Protein AF-A0A658NJ11-F1 (afdb_monomer_lite)

Foldseek 3Di:
DKDKDADPCVPQVPHPPDDDPDDRIDIDDDD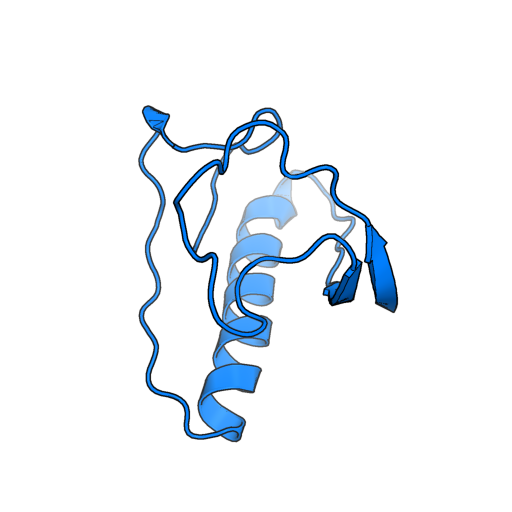DDDDDPVCVVVVVVVVVVVVVVVCVVVVHDDDKDWDDPVPDDPPDPTDID

Sequence (81 aa):
AYTPCFRREKMSAGRDVRGIKRGHQFDKVEMYIYCRPEESQQELEKMLADASQTCAELGLAYRVLRLCTGDLGFNARITYD

Structure (mmCIF, N/CA/C/O backbone):
data_AF-A0A658NJ11-F1
#
_entry.id   AF-A0A658NJ11-F1
#
loop_
_atom_site.group_PDB
_atom_site.id
_atom_site.type_symbol
_atom_site.label_atom_id
_atom_site.label_alt_id
_atom_site.label_comp_id
_atom_site.label_asym_id
_atom_site.label_entity_id
_atom_site.label_seq_id
_atom_site.pdbx_PDB_ins_code
_atom_site.Cartn_x
_atom_site.Cartn_y
_atom_site.Cartn_z
_atom_site.occupancy
_atom_site.B_iso_or_equiv
_atom_site.auth_seq_id
_atom_site.auth_comp_id
_atom_site.auth_asym_id
_atom_site.auth_atom_id
_atom_site.pdbx_PDB_model_num
ATOM 1 N N . ALA A 1 1 ? -8.965 7.487 -4.691 1.00 93.88 1 ALA A N 1
ATOM 2 C CA . ALA A 1 1 ? -8.804 8.521 -5.747 1.00 93.88 1 ALA A CA 1
ATOM 3 C C . ALA A 1 1 ? -7.677 8.118 -6.694 1.00 93.88 1 ALA A C 1
ATOM 5 O O . ALA A 1 1 ? -6.675 7.637 -6.189 1.00 93.88 1 ALA A O 1
ATOM 6 N N . TYR A 1 2 ? -7.824 8.288 -8.014 1.00 97.31 2 TYR A N 1
ATOM 7 C CA . TYR A 1 2 ? -6.768 8.014 -9.006 1.00 97.31 2 TYR A CA 1
ATOM 8 C C . TYR A 1 2 ? -6.117 9.328 -9.446 1.00 97.31 2 TYR A C 1
ATOM 10 O O . TYR A 1 2 ? -6.787 10.168 -10.048 1.00 97.31 2 TYR A O 1
ATOM 18 N N . THR A 1 3 ? -4.845 9.536 -9.102 1.00 97.81 3 THR A N 1
ATOM 19 C CA . THR A 1 3 ? -4.141 10.798 -9.385 1.00 97.81 3 THR A CA 1
ATOM 20 C C . THR A 1 3 ? -2.669 10.578 -9.740 1.00 97.81 3 THR A C 1
ATOM 22 O O . THR A 1 3 ? -2.035 9.694 -9.148 1.00 97.81 3 THR A O 1
ATOM 25 N N . PRO A 1 4 ? -2.077 11.429 -10.602 1.00 96.69 4 PRO A N 1
ATOM 26 C CA . PRO A 1 4 ? -0.632 11.454 -10.783 1.00 96.69 4 PRO A CA 1
ATOM 27 C C . PRO A 1 4 ? 0.050 11.936 -9.494 1.00 96.69 4 PRO A C 1
ATOM 29 O O . PRO A 1 4 ? -0.364 12.916 -8.873 1.00 96.69 4 PRO A O 1
ATOM 32 N N . CYS A 1 5 ? 1.108 11.243 -9.088 1.00 97.56 5 CYS A N 1
ATOM 33 C CA . CYS A 1 5 ? 1.903 11.532 -7.901 1.00 97.56 5 CYS A CA 1
ATOM 34 C C . CYS A 1 5 ? 3.305 11.986 -8.307 1.00 97.56 5 CYS A C 1
ATOM 36 O O . CYS A 1 5 ? 3.964 11.305 -9.088 1.00 97.56 5 CYS A O 1
ATOM 38 N N . PHE A 1 6 ? 3.784 13.091 -7.727 1.00 96.31 6 PHE A N 1
ATOM 39 C CA . PHE A 1 6 ? 5.094 13.662 -8.044 1.00 96.31 6 PHE A CA 1
ATOM 40 C C . PHE A 1 6 ? 6.052 13.570 -6.850 1.00 96.31 6 PHE A C 1
ATOM 42 O O . PHE A 1 6 ? 5.754 14.090 -5.773 1.00 96.31 6 PHE A O 1
ATOM 49 N N . ARG A 1 7 ? 7.217 12.924 -7.019 1.00 93.75 7 ARG A N 1
ATOM 50 C CA . ARG A 1 7 ? 8.239 12.771 -5.963 1.00 93.75 7 ARG A CA 1
ATOM 51 C C . ARG A 1 7 ? 9.629 13.201 -6.435 1.00 93.75 7 ARG A C 1
ATOM 53 O O . ARG A 1 7 ? 10.068 12.894 -7.538 1.00 93.75 7 ARG A O 1
ATOM 60 N N . ARG A 1 8 ? 10.359 13.920 -5.569 1.00 88.69 8 ARG A N 1
ATOM 61 C CA . ARG A 1 8 ? 11.704 14.444 -5.894 1.00 88.69 8 ARG A CA 1
ATOM 62 C C . ARG A 1 8 ? 12.805 13.381 -5.878 1.00 88.69 8 ARG A C 1
ATOM 64 O O . ARG A 1 8 ? 13.855 13.647 -6.444 1.00 88.69 8 ARG A O 1
ATOM 71 N N . GLU A 1 9 ? 12.598 12.249 -5.198 1.00 85.25 9 GLU A N 1
ATOM 72 C CA . GLU A 1 9 ? 13.542 11.113 -5.128 1.00 85.25 9 GLU A CA 1
ATOM 73 C C . GLU A 1 9 ? 15.004 11.515 -4.807 1.00 85.25 9 GLU A C 1
ATOM 75 O O . GLU A 1 9 ? 15.967 10.902 -5.255 1.00 85.25 9 GLU A O 1
ATOM 80 N N . LYS A 1 10 ? 15.191 12.566 -3.992 1.00 61.69 10 LYS A N 1
ATOM 81 C CA . LYS A 1 10 ? 16.488 13.236 -3.760 1.00 61.69 10 LYS A CA 1
ATOM 82 C C . L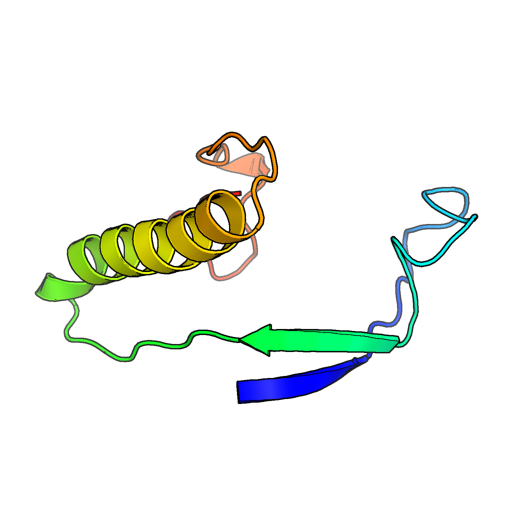YS A 1 10 ? 17.597 12.365 -3.148 1.00 61.69 10 LYS A C 1
ATOM 84 O O . LYS A 1 10 ? 18.739 12.805 -3.132 1.00 61.69 10 LYS A O 1
ATOM 89 N N . MET A 1 11 ? 17.276 11.170 -2.651 1.00 61.97 11 MET A N 1
ATOM 90 C CA . MET A 1 11 ? 18.205 10.277 -1.942 1.00 61.97 11 MET A CA 1
ATOM 91 C C . MET A 1 11 ? 18.372 8.902 -2.614 1.00 61.97 11 MET A C 1
ATOM 93 O O . MET A 1 11 ? 18.870 7.977 -1.981 1.00 61.97 11 MET A O 1
ATOM 97 N N . SER A 1 12 ? 17.965 8.729 -3.877 1.00 63.38 12 SER A N 1
ATOM 98 C CA . SER A 1 12 ? 17.995 7.423 -4.562 1.00 63.38 12 SER A CA 1
ATOM 99 C C . SER A 1 12 ? 19.070 7.291 -5.649 1.00 63.38 12 SER A C 1
ATOM 101 O O . SER A 1 12 ? 18.914 6.477 -6.559 1.00 63.38 12 SER A O 1
ATOM 103 N N . ALA A 1 13 ? 20.151 8.079 -5.593 1.00 68.19 13 ALA A N 1
ATOM 104 C CA . ALA A 1 13 ? 21.232 7.998 -6.578 1.00 68.19 13 ALA A CA 1
ATOM 105 C C . ALA A 1 13 ? 21.775 6.556 -6.674 1.00 68.19 13 ALA A C 1
ATOM 107 O O . ALA A 1 13 ? 22.276 6.007 -5.697 1.00 68.19 13 ALA A O 1
ATOM 108 N N . GLY A 1 14 ? 21.629 5.930 -7.847 1.00 71.81 14 GLY A N 1
ATOM 109 C CA . GLY A 1 14 ? 22.088 4.561 -8.118 1.00 71.81 14 GLY A CA 1
ATOM 110 C C . GLY A 1 14 ? 21.122 3.428 -7.737 1.00 71.81 14 GLY A C 1
ATOM 111 O O . GLY A 1 14 ? 21.398 2.281 -8.080 1.00 71.81 14 GLY A O 1
ATOM 112 N N . ARG A 1 15 ? 19.977 3.708 -7.095 1.00 72.00 15 ARG A N 1
ATOM 113 C CA . ARG A 1 15 ? 18.979 2.690 -6.712 1.00 72.00 15 ARG A CA 1
ATOM 114 C C . ARG A 1 15 ? 17.771 2.722 -7.651 1.00 72.00 15 ARG A C 1
ATOM 116 O O . ARG A 1 15 ? 17.167 3.772 -7.836 1.00 72.00 15 ARG A O 1
ATOM 123 N N . ASP A 1 16 ? 17.415 1.566 -8.219 1.00 75.69 16 ASP A N 1
ATOM 124 C CA . ASP A 1 16 ? 16.265 1.378 -9.125 1.00 75.69 16 ASP A CA 1
ATOM 125 C C . ASP A 1 16 ? 16.269 2.289 -10.371 1.00 75.69 16 ASP A C 1
ATOM 127 O O . ASP A 1 16 ? 15.226 2.733 -10.838 1.00 75.69 16 ASP A O 1
ATOM 131 N N . VAL A 1 17 ? 17.451 2.554 -10.938 1.00 78.19 17 VAL A N 1
ATOM 132 C CA . VAL A 1 17 ? 17.637 3.487 -12.070 1.00 78.19 17 VAL A CA 1
ATOM 133 C C . VAL A 1 17 ? 17.087 2.992 -13.415 1.00 78.19 17 VAL A C 1
ATOM 135 O O . VAL A 1 17 ? 16.999 3.768 -14.363 1.00 78.19 17 VAL A O 1
ATOM 138 N N . ARG A 1 18 ? 16.737 1.703 -13.534 1.00 84.75 18 ARG A N 1
ATOM 139 C CA . ARG A 1 18 ? 16.212 1.101 -14.769 1.00 84.75 18 ARG A CA 1
ATOM 140 C C . ARG A 1 18 ? 14.745 0.712 -14.602 1.00 84.75 18 ARG A C 1
ATOM 142 O O . ARG A 1 18 ? 14.397 -0.043 -13.696 1.00 84.75 18 ARG A O 1
ATOM 149 N N . GLY A 1 19 ? 13.918 1.126 -15.560 1.00 88.75 19 GLY A N 1
ATOM 150 C CA . GLY A 1 19 ? 12.488 0.822 -15.599 1.00 88.75 19 GLY A CA 1
ATOM 151 C C . GLY A 1 19 ? 11.647 1.880 -14.887 1.00 88.75 19 GLY A C 1
ATOM 152 O O . GLY A 1 19 ? 12.089 3.006 -14.698 1.00 88.75 19 GLY A O 1
ATOM 153 N N . ILE A 1 20 ? 10.422 1.508 -14.513 1.00 90.62 20 ILE A N 1
ATOM 154 C CA . ILE A 1 20 ? 9.411 2.436 -13.973 1.00 90.62 20 ILE A CA 1
ATOM 155 C C . ILE A 1 20 ? 9.173 2.275 -12.466 1.00 90.62 20 ILE A C 1
ATOM 157 O O . ILE A 1 20 ? 8.255 2.873 -11.919 1.00 90.62 20 ILE A O 1
ATOM 161 N N . LYS A 1 21 ? 9.983 1.454 -11.782 1.00 87.25 21 LYS A N 1
ATOM 162 C CA . LYS A 1 21 ? 9.802 1.161 -10.349 1.00 87.25 21 LYS A CA 1
ATOM 163 C C . LYS A 1 21 ? 10.001 2.393 -9.463 1.00 87.25 21 LYS A C 1
ATOM 165 O O . LYS A 1 21 ? 9.347 2.510 -8.433 1.00 87.25 21 LYS A O 1
ATOM 170 N N . ARG A 1 22 ? 10.899 3.301 -9.854 1.00 88.88 22 ARG A N 1
ATOM 171 C CA . ARG A 1 22 ? 11.159 4.564 -9.162 1.00 88.88 22 ARG A CA 1
ATOM 172 C C . ARG A 1 22 ? 11.269 5.679 -10.193 1.00 88.88 22 ARG A C 1
ATOM 174 O O . ARG A 1 22 ? 12.150 5.651 -11.044 1.00 88.88 22 ARG A O 1
ATOM 181 N N . GLY A 1 23 ? 10.376 6.657 -10.113 1.00 87.69 23 GLY A N 1
ATOM 182 C CA . GLY A 1 23 ? 10.323 7.775 -11.048 1.00 87.69 23 GLY A CA 1
ATOM 183 C C . GLY A 1 23 ? 9.761 9.028 -10.394 1.00 87.69 23 GLY A C 1
ATOM 184 O O . GLY A 1 23 ? 9.176 8.978 -9.313 1.00 87.69 23 GLY A O 1
ATOM 185 N N . HIS A 1 24 ? 9.943 10.166 -11.063 1.00 92.12 24 HIS A N 1
ATOM 186 C CA . HIS A 1 24 ? 9.437 11.449 -10.576 1.00 92.12 24 HIS A CA 1
ATOM 187 C C . HIS A 1 24 ? 7.922 11.574 -10.659 1.00 92.12 24 HIS A C 1
ATOM 189 O O . HIS A 1 24 ? 7.357 12.365 -9.911 1.00 92.12 24 HIS A O 1
ATOM 195 N N . GLN A 1 25 ? 7.291 10.804 -11.543 1.00 95.31 25 GLN A N 1
ATOM 196 C CA . GLN A 1 25 ? 5.852 10.752 -11.730 1.00 95.31 2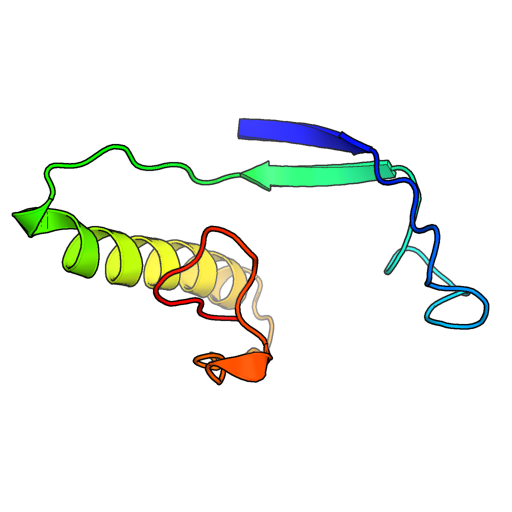5 GLN A CA 1
ATOM 197 C C . GLN A 1 25 ? 5.403 9.293 -11.812 1.00 95.31 25 GLN A C 1
ATOM 199 O O . GLN A 1 25 ? 6.026 8.496 -12.5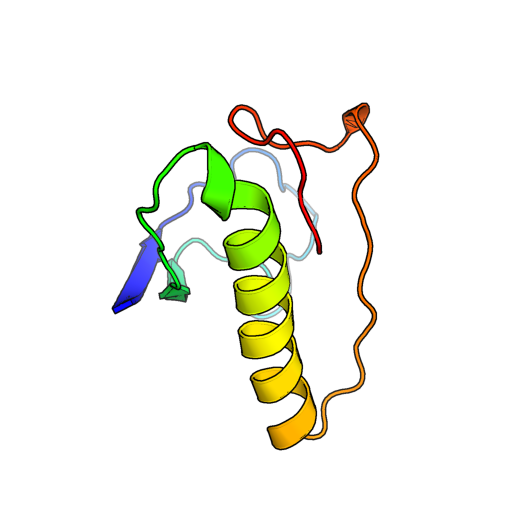13 1.00 95.31 25 GLN A O 1
ATOM 204 N N . PHE A 1 26 ? 4.326 8.958 -11.111 1.00 96.25 26 PHE A N 1
ATOM 205 C CA . PHE A 1 26 ? 3.640 7.671 -11.204 1.00 96.25 26 PHE A CA 1
ATOM 206 C C . PHE A 1 26 ? 2.168 7.847 -10.836 1.00 96.25 26 PHE A C 1
ATOM 208 O O . PHE A 1 26 ? 1.826 8.767 -10.093 1.00 96.25 26 PHE A O 1
ATOM 215 N N . ASP A 1 27 ? 1.303 6.962 -11.317 1.00 97.62 27 ASP A N 1
ATOM 216 C CA . ASP A 1 27 ? -0.108 6.990 -10.945 1.00 97.62 27 ASP A CA 1
ATOM 217 C C . ASP A 1 27 ? -0.367 6.154 -9.696 1.00 97.62 27 ASP A C 1
ATOM 219 O O . ASP A 1 27 ? 0.255 5.111 -9.485 1.00 97.62 27 ASP A O 1
ATOM 223 N N . LYS A 1 28 ? -1.311 6.604 -8.868 1.00 97.75 28 LYS A N 1
ATOM 224 C CA . LYS A 1 28 ? -1.718 5.882 -7.664 1.00 97.75 28 LYS A CA 1
ATOM 225 C C . LYS A 1 28 ? -3.225 5.949 -7.471 1.00 97.75 28 LYS A C 1
ATOM 227 O O . LYS A 1 28 ? -3.817 7.022 -7.591 1.00 97.75 28 LYS A O 1
ATOM 232 N N . VAL A 1 29 ? -3.818 4.808 -7.120 1.00 97.94 29 VAL A N 1
ATOM 233 C CA . VAL A 1 29 ? -5.168 4.734 -6.554 1.00 97.94 29 VAL A CA 1
ATOM 234 C C . VAL A 1 29 ? -5.041 4.734 -5.034 1.00 97.94 29 VAL A C 1
ATOM 236 O O . VAL A 1 29 ? -4.607 3.749 -4.451 1.00 97.94 29 VAL A O 1
ATOM 239 N N . GLU A 1 30 ? -5.379 5.853 -4.397 1.00 98.06 30 GLU A N 1
ATOM 240 C CA . GLU A 1 30 ? -5.273 6.000 -2.942 1.00 98.06 30 GLU A CA 1
ATOM 241 C C . GLU A 1 30 ? -6.574 5.631 -2.226 1.00 98.06 30 GLU A C 1
ATOM 243 O O . GLU A 1 30 ? -7.652 6.106 -2.616 1.00 98.06 30 GLU A O 1
ATOM 248 N N . MET A 1 31 ? -6.443 4.856 -1.147 1.00 97.69 31 MET A N 1
ATOM 249 C CA . MET A 1 31 ? -7.486 4.612 -0.152 1.00 97.69 31 MET A CA 1
ATOM 250 C C . MET A 1 31 ? -7.312 5.564 1.033 1.00 97.69 31 MET A C 1
ATOM 252 O O . MET A 1 31 ? -6.201 5.776 1.515 1.00 97.69 31 MET A O 1
ATOM 256 N N . TYR A 1 32 ? -8.412 6.143 1.507 1.00 97.31 32 TYR A N 1
ATOM 257 C CA . TYR A 1 32 ? -8.418 7.042 2.655 1.00 97.31 32 TYR A CA 1
ATOM 258 C C . TYR A 1 32 ? -9.672 6.793 3.485 1.00 97.31 32 TYR A C 1
ATOM 260 O O . TYR A 1 32 ? -10.769 6.729 2.931 1.00 97.31 32 TYR A O 1
ATOM 268 N N . ILE A 1 33 ? -9.507 6.667 4.801 1.00 97.62 33 ILE A N 1
ATOM 269 C CA . ILE A 1 33 ? -10.603 6.434 5.742 1.00 97.62 33 ILE A CA 1
ATOM 270 C C . ILE A 1 33 ? -10.482 7.449 6.876 1.00 97.62 33 ILE A C 1
ATOM 272 O O . ILE A 1 33 ? -9.418 7.606 7.473 1.00 97.62 33 ILE A O 1
ATOM 276 N N . TYR A 1 34 ? -11.589 8.125 7.173 1.00 97.75 34 TYR A N 1
ATOM 277 C CA . TYR A 1 34 ? -11.751 8.950 8.363 1.00 97.75 34 TYR A CA 1
ATOM 278 C C . TYR A 1 34 ? -12.774 8.265 9.265 1.00 97.75 34 TYR A C 1
ATOM 280 O O . TYR A 1 34 ? -13.917 8.066 8.859 1.00 97.75 34 TYR A O 1
ATOM 288 N N . CYS A 1 35 ? -12.348 7.863 10.457 1.00 98.12 35 CYS A N 1
ATOM 289 C CA . CYS A 1 35 ? -13.146 7.065 11.382 1.00 98.12 35 CYS A CA 1
ATOM 290 C C . CYS A 1 35 ? -13.021 7.593 12.810 1.00 98.12 35 CYS A C 1
ATOM 292 O O . CYS A 1 35 ? -12.203 8.477 13.099 1.00 98.12 35 CYS A O 1
ATOM 294 N N . ARG A 1 36 ? -13.844 7.054 13.711 1.00 98.50 36 ARG A N 1
ATOM 295 C CA . ARG A 1 36 ? -13.714 7.354 15.135 1.00 98.50 36 ARG A CA 1
ATOM 296 C C . ARG A 1 36 ? -12.455 6.688 15.705 1.00 98.50 36 ARG A C 1
ATOM 298 O O . ARG A 1 36 ? -12.047 5.636 15.207 1.00 98.50 36 ARG A O 1
ATOM 305 N N . PRO A 1 37 ? -11.830 7.250 16.755 1.00 97.81 37 PRO A N 1
ATOM 306 C CA . PRO A 1 37 ? -10.616 6.676 17.339 1.00 97.81 37 PRO A CA 1
ATOM 307 C C . PRO A 1 37 ? -10.748 5.193 17.716 1.00 97.81 37 PRO A C 1
ATOM 309 O O . PRO A 1 37 ? -9.824 4.413 17.475 1.00 97.81 37 PRO A O 1
ATOM 312 N N . GLU A 1 38 ? -11.901 4.800 18.256 1.00 98.19 38 GLU A N 1
ATOM 313 C CA . GLU A 1 38 ? -12.229 3.432 18.661 1.00 98.19 38 GLU A CA 1
ATOM 314 C C . GLU A 1 38 ? -12.313 2.432 17.493 1.00 98.19 38 GLU A C 1
ATOM 316 O O . GLU A 1 38 ? -12.067 1.246 17.693 1.00 98.19 38 GLU A O 1
ATOM 321 N N . GLU A 1 39 ? -12.578 2.901 16.273 1.00 98.25 39 GLU A N 1
ATOM 322 C CA . GLU A 1 39 ? -12.702 2.072 15.062 1.00 98.25 39 GLU A CA 1
ATOM 323 C C . GLU A 1 39 ? -11.380 1.970 14.283 1.00 98.25 39 GLU A C 1
ATOM 325 O O . GLU A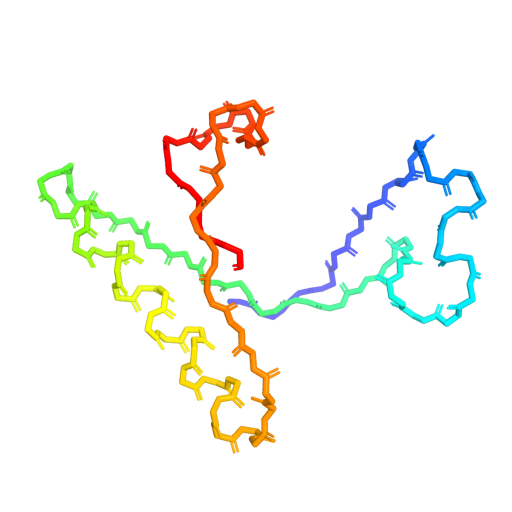 1 39 ? -11.233 1.129 13.398 1.00 98.25 39 GLU A O 1
ATOM 330 N N . SER A 1 40 ? -10.384 2.796 14.625 1.00 97.94 40 SER A N 1
ATOM 331 C CA . SER A 1 40 ? -9.153 2.965 13.837 1.00 97.94 40 SER A CA 1
ATOM 332 C C . SER A 1 40 ? -8.392 1.668 13.541 1.00 97.94 40 SER A C 1
ATOM 334 O O . SER A 1 40 ? -7.850 1.510 12.447 1.00 97.94 40 SER A O 1
ATOM 336 N N . GLN A 1 41 ? -8.362 0.725 14.487 1.00 97.50 41 GLN A N 1
ATOM 337 C CA . GLN A 1 41 ? -7.699 -0.568 14.300 1.00 97.50 41 GLN A CA 1
ATOM 338 C C . GLN A 1 41 ? -8.451 -1.452 13.298 1.00 97.50 41 GLN A C 1
ATOM 340 O O . GLN A 1 41 ? -7.830 -2.060 12.429 1.00 97.50 41 GLN A O 1
ATOM 345 N N . GLN A 1 42 ? -9.780 -1.492 13.399 1.00 98.38 42 GLN A N 1
ATOM 346 C CA . GLN A 1 42 ? -10.627 -2.270 12.500 1.00 98.38 42 GLN A CA 1
ATOM 347 C C . GLN A 1 42 ? -10.541 -1.732 11.067 1.00 98.38 42 GLN A C 1
ATOM 349 O O . GLN A 1 42 ? -10.402 -2.507 10.123 1.00 98.38 42 GLN A O 1
ATOM 354 N N . GLU A 1 43 ? -10.566 -0.409 10.896 1.00 98.44 43 GLU A N 1
ATOM 355 C CA . GLU A 1 43 ? -10.456 0.206 9.571 1.00 98.44 43 GLU A CA 1
ATOM 356 C C . GLU A 1 43 ? -9.072 -0.007 8.937 1.00 98.44 43 GLU A C 1
ATOM 358 O O . GLU A 1 43 ? -8.978 -0.173 7.720 1.00 98.44 43 GLU A O 1
ATOM 363 N N . LEU A 1 44 ? -7.998 -0.079 9.735 1.00 98.19 44 LEU A N 1
ATOM 364 C CA . LEU A 1 44 ? -6.666 -0.434 9.233 1.00 98.19 44 LEU A CA 1
ATOM 365 C C . LEU A 1 44 ? -6.622 -1.875 8.697 1.00 98.19 44 LEU A C 1
ATOM 367 O O . LEU A 1 44 ? -6.059 -2.119 7.631 1.00 98.19 44 LEU A O 1
ATOM 371 N N . GLU A 1 45 ? -7.216 -2.827 9.418 1.00 98.25 45 GLU A N 1
ATOM 372 C CA . GLU A 1 45 ? -7.281 -4.234 8.997 1.00 98.25 45 GLU A CA 1
ATOM 373 C C . GLU A 1 45 ? -8.142 -4.418 7.746 1.00 98.25 45 GLU A C 1
ATOM 375 O O . GLU A 1 45 ? -7.764 -5.150 6.830 1.00 98.25 45 GLU A O 1
ATOM 380 N N . LYS A 1 46 ? -9.258 -3.690 7.661 1.00 98.31 46 LYS A N 1
ATOM 381 C CA . LYS A 1 46 ? -10.099 -3.654 6.466 1.00 98.31 46 LYS A CA 1
ATOM 382 C C . LYS A 1 46 ? -9.353 -3.078 5.260 1.00 98.31 46 LYS A C 1
ATOM 384 O O . LYS A 1 46 ? -9.354 -3.697 4.203 1.00 98.31 46 LYS A O 1
ATOM 389 N N . MET A 1 47 ? -8.649 -1.955 5.421 1.00 98.19 47 MET A N 1
ATOM 390 C CA . MET A 1 47 ? -7.862 -1.351 4.337 1.00 98.19 47 MET A CA 1
ATOM 391 C C . MET A 1 47 ? -6.768 -2.299 3.819 1.00 98.19 47 MET A C 1
ATOM 393 O O . MET A 1 47 ? -6.520 -2.369 2.615 1.00 98.19 47 MET A O 1
ATOM 397 N N . LEU A 1 48 ? -6.129 -3.059 4.714 1.00 98.19 48 LEU A N 1
ATOM 398 C CA . LEU A 1 48 ? -5.177 -4.103 4.333 1.00 98.19 48 LEU A CA 1
ATOM 399 C C . LEU A 1 48 ? -5.848 -5.214 3.508 1.00 98.19 48 LEU A C 1
ATOM 401 O O . LEU A 1 48 ? -5.273 -5.669 2.515 1.00 98.19 48 LEU A O 1
ATOM 405 N N . ALA A 1 49 ? -7.044 -5.654 3.908 1.00 98.19 49 ALA A N 1
ATOM 406 C CA . ALA A 1 49 ? -7.806 -6.665 3.181 1.00 98.19 49 ALA A CA 1
ATOM 407 C C . ALA A 1 49 ? -8.208 -6.174 1.779 1.00 98.19 49 ALA A C 1
ATOM 409 O O . ALA A 1 49 ? -7.984 -6.898 0.810 1.00 98.19 49 ALA A O 1
ATOM 410 N N . ASP A 1 50 ? -8.689 -4.934 1.656 1.00 97.88 50 ASP A N 1
ATOM 411 C CA . ASP A 1 50 ? -9.081 -4.322 0.379 1.00 97.88 50 ASP A CA 1
ATOM 412 C C . ASP A 1 50 ? -7.889 -4.240 -0.606 1.00 97.88 50 ASP A C 1
ATOM 414 O O . ASP A 1 50 ? -7.997 -4.613 -1.781 1.00 97.88 50 ASP A O 1
ATOM 418 N N . ALA A 1 51 ? -6.705 -3.825 -0.128 1.00 97.62 51 ALA A N 1
ATOM 419 C CA . ALA A 1 51 ? -5.478 -3.829 -0.937 1.00 97.62 51 ALA A CA 1
ATOM 420 C C . ALA A 1 51 ? -5.062 -5.249 -1.353 1.00 97.62 51 ALA A C 1
ATOM 422 O O . ALA A 1 51 ? -4.715 -5.496 -2.510 1.00 97.62 51 ALA A O 1
ATOM 423 N N . SER A 1 52 ? -5.110 -6.190 -0.409 1.00 97.69 52 SER A N 1
ATOM 424 C CA . SER A 1 52 ? -4.729 -7.589 -0.623 1.00 97.69 52 SER A CA 1
ATOM 425 C C . SER A 1 52 ? -5.634 -8.279 -1.645 1.00 97.69 52 SER A C 1
ATOM 427 O O . SER A 1 52 ? -5.147 -9.012 -2.507 1.00 97.69 52 SER A O 1
ATOM 429 N N . GLN A 1 53 ? -6.940 -8.002 -1.594 1.00 98.00 53 GLN A N 1
ATOM 430 C CA . GLN A 1 53 ? -7.916 -8.517 -2.548 1.00 98.00 53 GLN A CA 1
ATOM 431 C C . GLN A 1 53 ? -7.573 -8.092 -3.978 1.00 98.00 53 GLN A C 1
ATOM 433 O O . GLN A 1 53 ? -7.585 -8.929 -4.877 1.00 98.00 53 GLN A O 1
ATOM 438 N N . THR A 1 54 ? -7.173 -6.834 -4.182 1.00 97.19 54 THR A N 1
ATOM 439 C CA . THR A 1 54 ? -6.757 -6.341 -5.507 1.00 97.19 54 THR A CA 1
ATOM 440 C C . THR A 1 54 ? -5.585 -7.157 -6.068 1.00 97.19 54 THR A C 1
ATOM 442 O O . THR A 1 54 ? -5.602 -7.566 -7.228 1.00 97.19 54 THR A O 1
ATOM 445 N N . CYS A 1 55 ? -4.569 -7.449 -5.248 1.00 97.25 55 CYS A N 1
ATOM 446 C CA . CYS A 1 55 ? -3.441 -8.291 -5.661 1.00 97.25 55 CYS A CA 1
ATOM 447 C C . CYS A 1 55 ? -3.874 -9.728 -5.985 1.00 97.25 55 CYS A C 1
ATOM 449 O O . CYS A 1 55 ? -3.404 -10.299 -6.973 1.00 97.25 55 CYS A O 1
ATOM 451 N N . ALA A 1 56 ? -4.771 -10.300 -5.176 1.00 97.31 56 ALA A N 1
ATOM 452 C CA . ALA A 1 56 ? -5.294 -11.648 -5.373 1.00 97.31 56 ALA A CA 1
ATOM 453 C C . ALA A 1 56 ? -6.104 -11.772 -6.675 1.00 97.31 56 ALA A C 1
ATOM 455 O O . ALA A 1 56 ? -5.891 -12.714 -7.436 1.00 97.31 56 ALA A O 1
ATOM 456 N N . GLU A 1 57 ? -6.973 -10.804 -6.972 1.00 98.31 57 GLU A N 1
ATOM 457 C CA . GLU A 1 57 ? -7.774 -10.763 -8.204 1.00 98.31 57 GLU A CA 1
ATOM 458 C C . GLU A 1 57 ? -6.908 -10.613 -9.462 1.00 98.31 57 GLU A C 1
ATOM 460 O O . GLU A 1 57 ? -7.221 -11.181 -10.507 1.00 98.31 57 GLU A O 1
ATOM 465 N N . LEU A 1 58 ? -5.778 -9.909 -9.355 1.00 98.25 58 LEU A N 1
ATOM 466 C CA . LEU A 1 58 ? -4.781 -9.806 -10.424 1.00 98.25 58 LEU A CA 1
ATOM 467 C C . LEU A 1 58 ? -3.876 -11.048 -10.539 1.00 98.25 58 LEU A C 1
ATOM 469 O O . LEU A 1 58 ? -3.048 -11.114 -11.448 1.00 98.25 58 LEU A O 1
ATOM 473 N N . GLY A 1 59 ? -4.000 -12.020 -9.629 1.00 98.00 59 GLY A N 1
ATOM 474 C CA . GLY A 1 59 ? -3.173 -13.227 -9.607 1.00 98.00 59 GLY A CA 1
ATOM 475 C C . GLY A 1 59 ? -1.705 -12.967 -9.253 1.00 98.00 59 GLY A C 1
ATOM 476 O O . GLY A 1 59 ? -0.828 -13.739 -9.645 1.00 98.00 59 GLY A O 1
ATOM 477 N N . LEU A 1 60 ? -1.411 -11.876 -8.542 1.00 97.56 60 LEU A N 1
ATOM 478 C CA . LEU A 1 60 ? -0.054 -11.519 -8.137 1.00 97.56 60 LEU A CA 1
ATOM 479 C C . LEU A 1 60 ? 0.295 -12.200 -6.814 1.00 97.56 60 LEU A C 1
ATOM 481 O O . LEU A 1 60 ? -0.455 -12.117 -5.849 1.00 97.56 60 LEU A O 1
ATOM 485 N N . ALA A 1 61 ? 1.461 -12.842 -6.740 1.00 97.75 61 ALA A N 1
ATOM 486 C CA . ALA A 1 61 ? 1.979 -13.342 -5.472 1.00 97.75 61 ALA A CA 1
ATOM 487 C C . ALA A 1 61 ? 2.486 -12.172 -4.612 1.00 97.75 61 ALA A C 1
ATOM 489 O O . ALA A 1 61 ? 3.305 -11.372 -5.068 1.00 97.75 61 ALA A O 1
ATOM 490 N N . TYR A 1 62 ? 2.032 -12.095 -3.362 1.00 97.44 62 TYR A N 1
ATOM 491 C CA . TYR A 1 62 ? 2.430 -11.065 -2.402 1.00 97.44 62 TYR A CA 1
ATOM 492 C C . TYR A 1 62 ? 2.574 -11.653 -0.995 1.00 97.44 62 TYR A C 1
ATOM 494 O O . TYR A 1 62 ? 2.205 -12.797 -0.728 1.00 97.44 62 TYR A O 1
ATOM 502 N N . ARG A 1 63 ? 3.142 -10.862 -0.086 1.00 97.62 63 ARG A N 1
ATOM 503 C CA . ARG A 1 63 ? 3.192 -11.139 1.352 1.00 97.62 63 ARG A CA 1
ATOM 504 C C . ARG A 1 63 ? 2.862 -9.854 2.095 1.00 97.62 63 ARG A C 1
ATOM 506 O O . ARG A 1 63 ? 3.165 -8.789 1.577 1.00 97.62 63 ARG A O 1
ATOM 513 N N . VAL A 1 64 ? 2.307 -9.978 3.294 1.00 97.88 64 VAL A N 1
ATOM 514 C CA . VAL A 1 64 ? 2.035 -8.839 4.176 1.00 97.88 64 VAL A CA 1
ATOM 515 C C . VAL A 1 64 ? 3.100 -8.792 5.262 1.00 97.88 64 VAL A C 1
ATOM 517 O O . VAL A 1 64 ? 3.311 -9.780 5.971 1.00 97.88 64 VAL A O 1
ATOM 520 N N . LEU A 1 65 ? 3.766 -7.652 5.407 1.00 97.75 65 LEU A N 1
ATOM 521 C CA . LEU A 1 65 ? 4.759 -7.400 6.441 1.00 97.75 65 LEU A CA 1
ATOM 522 C C . LEU A 1 65 ? 4.276 -6.291 7.368 1.00 97.75 65 LEU A C 1
ATOM 524 O O . LEU A 1 65 ? 3.912 -5.209 6.927 1.00 97.75 65 LEU A O 1
ATOM 528 N N . ARG A 1 66 ? 4.329 -6.524 8.679 1.00 97.62 66 ARG A N 1
ATOM 529 C CA . ARG A 1 66 ? 4.186 -5.445 9.661 1.00 97.62 66 ARG A CA 1
ATOM 530 C C . ARG A 1 66 ? 5.555 -4.818 9.901 1.00 97.62 66 ARG A C 1
ATOM 532 O O . ARG A 1 66 ? 6.470 -5.519 10.334 1.00 97.62 66 ARG A O 1
ATOM 539 N N . LEU A 1 67 ? 5.689 -3.519 9.640 1.00 97.94 67 LEU A N 1
ATOM 540 C CA . LEU A 1 67 ? 6.975 -2.832 9.771 1.00 97.94 67 LEU A CA 1
ATOM 541 C C . LEU A 1 67 ? 7.459 -2.785 11.225 1.00 97.94 67 LEU A C 1
ATOM 543 O O . LEU A 1 67 ? 6.668 -2.681 12.169 1.00 97.94 67 LEU A O 1
ATOM 547 N N . CYS A 1 68 ? 8.782 -2.843 11.398 1.00 97.44 68 CYS A N 1
ATOM 54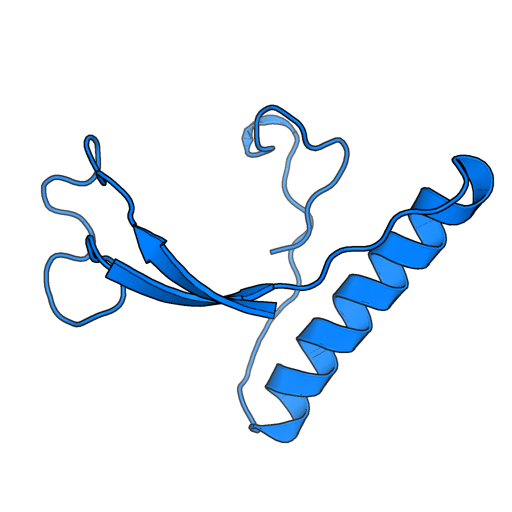8 C CA . CYS A 1 68 ? 9.411 -2.601 12.690 1.00 97.44 68 CYS A CA 1
ATOM 549 C C . CYS A 1 68 ? 9.360 -1.105 13.038 1.00 97.44 68 CYS A C 1
ATOM 551 O O . CYS A 1 68 ? 9.184 -0.257 12.164 1.00 97.44 68 CYS A O 1
ATOM 553 N N . THR A 1 69 ? 9.539 -0.757 14.314 1.00 96.38 69 THR A N 1
ATOM 554 C CA . THR A 1 69 ? 9.425 0.638 14.773 1.00 96.38 69 THR A CA 1
ATOM 555 C C . THR A 1 69 ? 10.436 1.587 14.124 1.00 96.38 69 THR A C 1
ATOM 557 O O . THR A 1 69 ? 10.125 2.762 13.965 1.00 96.38 69 THR A O 1
ATOM 560 N N . GLY A 1 70 ? 11.615 1.094 13.725 1.00 96.12 70 GLY A N 1
ATOM 561 C CA . GLY A 1 70 ? 12.653 1.892 13.060 1.00 96.12 70 GLY A CA 1
ATOM 562 C C . GLY A 1 70 ? 12.345 2.254 11.603 1.00 96.12 70 GLY A C 1
ATOM 563 O O . GLY A 1 70 ? 12.899 3.227 11.101 1.00 96.12 70 GLY A O 1
ATOM 564 N N . ASP A 1 71 ? 11.439 1.514 10.956 1.00 96.31 71 ASP A N 1
ATOM 565 C CA . ASP A 1 71 ? 11.056 1.713 9.551 1.00 96.31 71 ASP A CA 1
ATOM 566 C C . ASP A 1 71 ? 9.704 2.429 9.398 1.00 96.31 71 ASP A C 1
ATOM 568 O O . ASP A 1 71 ? 9.222 2.635 8.281 1.00 96.31 71 ASP A O 1
ATOM 572 N N . LEU A 1 72 ? 9.060 2.811 10.508 1.00 96.38 72 LEU A N 1
ATOM 573 C CA . LEU A 1 72 ? 7.798 3.542 10.458 1.00 96.38 72 LEU A CA 1
ATOM 574 C C . LEU A 1 72 ? 7.992 4.930 9.835 1.00 96.38 72 LEU A C 1
ATOM 576 O O . LEU A 1 72 ? 8.921 5.673 10.155 1.00 96.38 72 LEU A O 1
ATOM 580 N N . GLY A 1 73 ? 7.056 5.307 8.963 1.00 93.12 73 GLY A N 1
ATOM 581 C CA . GLY A 1 73 ? 6.965 6.672 8.457 1.00 93.12 73 GLY A CA 1
ATOM 582 C C . GLY A 1 73 ? 6.590 7.659 9.567 1.00 93.12 73 GLY A C 1
ATOM 583 O O . GLY A 1 73 ? 5.925 7.300 10.532 1.00 93.12 73 GLY A O 1
ATOM 584 N N . PHE A 1 74 ? 6.955 8.930 9.389 1.00 94.69 74 PHE A N 1
ATOM 585 C CA . PHE A 1 74 ? 6.852 9.980 10.415 1.00 94.69 74 PHE A CA 1
ATOM 586 C C . PHE A 1 74 ? 5.487 10.086 11.132 1.00 94.69 74 PHE A C 1
ATOM 588 O O . PHE A 1 74 ? 5.450 10.329 12.332 1.00 94.69 74 PHE A O 1
ATOM 595 N N . ASN A 1 75 ? 4.372 9.883 10.419 1.00 94.81 75 ASN A N 1
ATOM 596 C CA . ASN A 1 75 ? 3.015 9.999 10.977 1.00 94.81 75 ASN A CA 1
ATOM 597 C C . ASN A 1 75 ? 2.365 8.647 11.331 1.00 94.81 75 ASN A C 1
ATOM 599 O O . ASN A 1 75 ? 1.192 8.612 11.699 1.00 94.81 75 ASN A O 1
ATOM 603 N N . ALA A 1 76 ? 3.067 7.525 11.155 1.00 96.62 76 ALA A N 1
ATOM 604 C CA . ALA A 1 76 ? 2.475 6.199 11.280 1.00 96.62 76 ALA A CA 1
ATOM 605 C C . ALA A 1 76 ? 2.640 5.629 12.695 1.00 96.62 76 ALA A C 1
ATOM 607 O O . ALA A 1 76 ? 3.737 5.599 13.245 1.00 96.62 76 ALA A O 1
ATOM 608 N N . ARG A 1 77 ? 1.547 5.099 13.259 1.00 96.38 77 ARG A N 1
ATOM 609 C CA . ARG A 1 77 ? 1.584 4.264 14.474 1.00 96.38 77 ARG A CA 1
ATOM 610 C C . ARG A 1 77 ? 1.837 2.789 14.141 1.00 96.38 77 ARG A C 1
ATOM 612 O O . ARG A 1 77 ? 2.532 2.099 14.880 1.00 96.38 77 ARG A O 1
ATOM 619 N N . ILE A 1 78 ? 1.232 2.305 13.057 1.00 97.25 78 ILE A N 1
ATOM 620 C CA . ILE A 1 78 ? 1.358 0.945 12.519 1.00 97.25 78 ILE A CA 1
ATOM 621 C C . ILE A 1 78 ? 1.324 1.067 10.995 1.00 97.25 78 ILE A C 1
ATOM 623 O O . ILE A 1 78 ? 0.499 1.812 10.468 1.00 97.25 78 ILE A O 1
ATOM 627 N N . THR A 1 79 ? 2.187 0.319 10.309 1.00 98.19 79 THR A N 1
ATOM 628 C CA . THR A 1 79 ? 2.194 0.208 8.847 1.00 98.19 79 THR A CA 1
ATOM 629 C C . THR A 1 79 ? 2.295 -1.260 8.451 1.00 98.19 79 THR A C 1
ATOM 631 O O . THR A 1 79 ? 3.111 -1.998 9.017 1.00 98.19 79 THR A O 1
ATOM 634 N N . TYR A 1 80 ? 1.475 -1.651 7.478 1.00 98.00 80 TYR A N 1
ATOM 635 C CA . TYR A 1 80 ? 1.630 -2.887 6.723 1.00 98.00 80 TYR A CA 1
ATOM 636 C C . TYR A 1 80 ? 2.174 -2.552 5.334 1.00 98.00 80 TYR A C 1
ATOM 638 O O . TYR A 1 80 ? 1.728 -1.570 4.739 1.00 98.00 80 TYR A O 1
ATOM 646 N N . ASP A 1 81 ? 3.135 -3.345 4.871 1.00 95.00 81 ASP A N 1
ATOM 647 C CA . ASP A 1 81 ? 3.755 -3.269 3.541 1.00 95.00 81 ASP A CA 1
ATOM 648 C C . ASP A 1 81 ? 3.594 -4.604 2.803 1.00 95.00 81 ASP A C 1
ATOM 650 O O . ASP A 1 81 ? 3.760 -5.665 3.460 1.00 95.00 81 ASP A O 1
#

Radius of gyration: 15.2 Å; chains: 1; bounding box: 36×28×34 Å

Secondary structure (DSSP, 8-state):
-EEEEE---TT-TTSS-SSSSS-SEEEEE-------GGGHHHHHHHHHHHHHHHHHHTT------BPPGGG--TT-SS-B-

pLDDT: mean 93.48, std 8.84, range [61.69, 98.5]